Protein AF-A0A954W5G6-F1 (afdb_monomer_lite)

Radius of gyration: 12.96 Å; chains: 1; bounding box: 31×21×33 Å

Secondary structure (DSSP, 8-state):
----TT-----BTTEEEEEEE-SS--EE--HHHHHHTT-PEE-EEEEEEETTS--EEEEEE-

Structure (mmCIF, N/CA/C/O backbone):
data_AF-A0A954W5G6-F1
#
_entry.id   AF-A0A954W5G6-F1
#
loop_
_atom_site.group_PDB
_atom_site.id
_atom_site.type_symbol
_atom_site.label_atom_id
_atom_site.label_alt_id
_atom_site.label_comp_id
_atom_site.label_asym_id
_atom_site.label_entity_id
_atom_site.label_seq_id
_atom_site.pdbx_PDB_ins_code
_atom_site.Cartn_x
_atom_site.Cartn_y
_atom_site.Cartn_z
_atom_site.occupancy
_atom_site.B_iso_or_equiv
_atom_site.auth_seq_id
_atom_site.auth_comp_id
_atom_site.auth_asym_id
_atom_site.auth_atom_id
_atom_site.pdbx_PDB_model_num
ATOM 1 N N . MET A 1 1 ? -15.339 -6.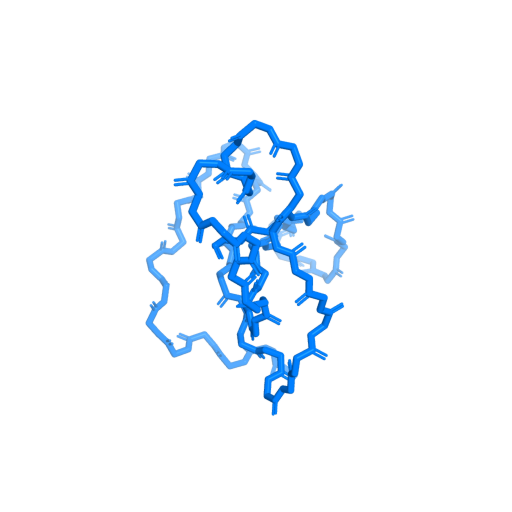098 4.131 1.00 42.97 1 MET A N 1
ATOM 2 C CA . MET A 1 1 ? -14.286 -6.572 5.058 1.00 42.97 1 MET A CA 1
ATOM 3 C C . MET A 1 1 ? -13.027 -6.865 4.261 1.00 42.97 1 MET A C 1
ATOM 5 O O . MET A 1 1 ? -13.101 -7.628 3.305 1.00 42.97 1 MET A O 1
ATOM 9 N N . ILE A 1 2 ? -11.902 -6.241 4.612 1.00 51.06 2 ILE A 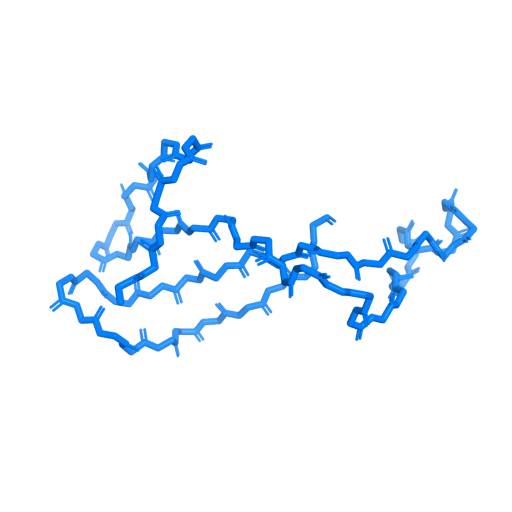N 1
ATOM 10 C CA . ILE A 1 2 ? -10.595 -6.516 4.000 1.00 51.06 2 ILE A CA 1
ATOM 11 C C . ILE A 1 2 ? -10.195 -7.937 4.418 1.00 51.06 2 ILE A C 1
ATOM 13 O O . ILE A 1 2 ? -10.025 -8.204 5.605 1.00 51.06 2 ILE A O 1
ATOM 17 N N . GLN A 1 3 ? -10.114 -8.877 3.472 1.00 41.84 3 GLN A N 1
ATOM 18 C CA . GLN A 1 3 ? -9.718 -10.253 3.781 1.00 41.84 3 GLN A CA 1
ATOM 19 C C . GLN A 1 3 ? -8.239 -10.280 4.188 1.00 41.84 3 GLN A C 1
ATOM 21 O O . GLN A 1 3 ? -7.351 -10.235 3.339 1.00 41.84 3 GLN A O 1
ATOM 26 N N . ALA A 1 4 ? -7.977 -10.380 5.493 1.00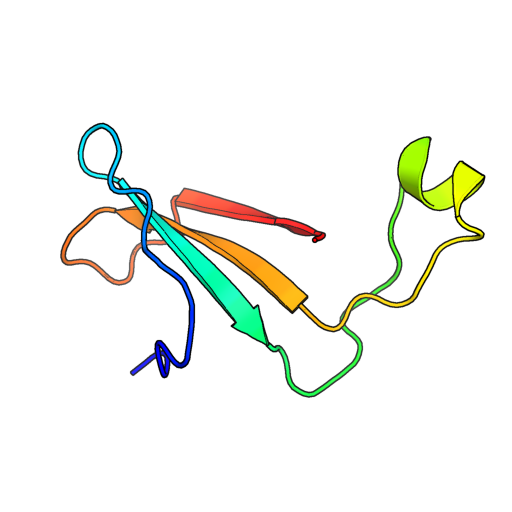 46.66 4 ALA A N 1
ATOM 27 C CA . ALA A 1 4 ? -6.653 -10.461 6.110 1.00 46.66 4 ALA A CA 1
ATOM 28 C C . ALA A 1 4 ? -5.956 -11.818 5.863 1.00 46.66 4 ALA A C 1
ATOM 30 O O . ALA A 1 4 ? -5.447 -12.466 6.780 1.00 46.66 4 ALA A O 1
ATOM 31 N N . LYS A 1 5 ? -5.932 -12.301 4.616 1.00 38.84 5 LYS A N 1
ATOM 32 C CA . LYS A 1 5 ? -5.239 -13.545 4.274 1.00 38.84 5 LYS A CA 1
ATOM 33 C C . LYS A 1 5 ? -3.729 -13.267 4.210 1.00 38.84 5 LYS A C 1
ATOM 35 O O . LYS A 1 5 ? -3.212 -12.818 3.195 1.00 38.84 5 LYS A O 1
ATOM 40 N N . LYS A 1 6 ? -3.041 -13.583 5.317 1.00 38.41 6 LYS A N 1
ATOM 41 C CA . LYS A 1 6 ? -1.572 -13.613 5.512 1.00 38.41 6 LYS A CA 1
ATOM 42 C C . LYS A 1 6 ? -0.842 -12.265 5.635 1.00 38.41 6 LYS A C 1
ATOM 44 O O . LYS A 1 6 ? 0.206 -12.082 5.020 1.00 38.41 6 LYS A O 1
ATOM 49 N N . ILE A 1 7 ? -1.286 -11.371 6.515 1.00 48.22 7 ILE A N 1
ATOM 50 C CA . ILE A 1 7 ? -0.384 -10.341 7.061 1.00 48.22 7 ILE A CA 1
ATOM 51 C C . ILE A 1 7 ? -0.417 -10.472 8.573 1.00 48.22 7 ILE A C 1
ATOM 53 O O . ILE A 1 7 ? -1.492 -10.413 9.154 1.00 48.22 7 ILE A O 1
ATOM 57 N N . ARG A 1 8 ? 0.742 -10.701 9.199 1.00 47.66 8 ARG A N 1
ATOM 58 C CA . ARG A 1 8 ? 0.886 -10.500 10.643 1.00 47.66 8 ARG A CA 1
ATOM 59 C C . ARG A 1 8 ? 0.776 -8.988 10.846 1.00 47.66 8 ARG A C 1
ATOM 61 O O . ARG A 1 8 ? 1.691 -8.301 10.388 1.00 47.66 8 ARG A O 1
ATOM 68 N N . PRO A 1 9 ? -0.315 -8.458 11.422 1.00 52.44 9 PRO A N 1
ATOM 69 C CA . PRO A 1 9 ? -0.375 -7.040 11.723 1.00 52.44 9 PRO A CA 1
ATOM 70 C C . PRO A 1 9 ? 0.763 -6.772 12.706 1.00 52.44 9 PRO A C 1
ATOM 72 O O . PRO A 1 9 ? 0.820 -7.388 13.769 1.00 52.44 9 PRO A O 1
ATOM 75 N N . GLN A 1 10 ? 1.719 -5.928 12.328 1.00 54.75 10 GLN A N 1
ATOM 76 C CA . GLN A 1 10 ? 2.567 -5.304 13.332 1.00 54.75 10 GLN A CA 1
ATOM 77 C C . GLN A 1 10 ? 1.719 -4.192 13.928 1.00 54.75 10 GLN A C 1
ATOM 79 O O . GLN A 1 10 ? 1.524 -3.148 13.309 1.00 54.75 10 GLN A O 1
ATOM 84 N N . THR A 1 11 ? 1.101 -4.487 15.066 1.00 54.78 11 THR A N 1
ATOM 85 C CA . THR A 1 11 ? 0.364 -3.495 15.836 1.00 54.78 11 THR A CA 1
ATOM 86 C C . THR A 1 11 ? 1.390 -2.663 16.589 1.00 54.78 11 THR A C 1
ATOM 88 O O . THR A 1 11 ? 2.078 -3.181 17.465 1.00 54.78 11 THR A O 1
ATOM 91 N N . GLU A 1 12 ? 1.516 -1.389 16.239 1.00 58.44 12 GLU A N 1
ATOM 92 C CA . GLU A 1 12 ? 2.437 -0.462 16.898 1.00 58.44 12 GLU A CA 1
ATOM 93 C C . GLU A 1 12 ? 1.662 0.825 17.215 1.00 58.44 12 GLU A C 1
ATOM 95 O O . GLU A 1 12 ? 1.040 1.416 16.331 1.00 58.44 12 GLU A O 1
ATOM 100 N N . ASN A 1 13 ? 1.624 1.227 18.492 1.00 64.62 13 ASN A N 1
ATOM 101 C CA . ASN A 1 13 ? 1.014 2.480 18.968 1.00 64.62 13 ASN A CA 1
ATOM 102 C C . ASN A 1 13 ? -0.421 2.767 18.461 1.00 64.62 13 ASN A C 1
ATOM 104 O O . ASN A 1 13 ? -0.721 3.879 18.030 1.00 64.62 13 ASN A O 1
ATOM 108 N N . GLY A 1 14 ? -1.317 1.772 18.490 1.00 70.94 14 GLY A N 1
ATOM 109 C CA . GLY A 1 14 ? -2.727 1.956 18.102 1.00 70.94 14 GLY A CA 1
ATOM 110 C C . GLY A 1 14 ? -2.975 2.020 16.591 1.00 70.94 14 GLY A C 1
ATOM 111 O O . GLY A 1 14 ? -4.063 2.395 16.156 1.00 70.94 14 GLY A O 1
ATOM 112 N N . ARG A 1 15 ? -1.986 1.644 15.773 1.00 70.69 15 ARG A N 1
ATOM 113 C CA . ARG A 1 15 ? -2.128 1.513 14.320 1.00 70.69 15 ARG A CA 1
ATOM 114 C C . ARG A 1 15 ? -2.004 0.058 13.901 1.00 70.69 15 ARG A C 1
ATOM 116 O O . ARG A 1 15 ? -1.175 -0.685 14.422 1.00 70.69 15 ARG A O 1
ATOM 123 N N . SER A 1 16 ? -2.836 -0.334 12.943 1.00 76.31 16 SER A N 1
ATOM 124 C CA . SER A 1 16 ? -2.793 -1.650 12.315 1.00 76.31 16 SER A CA 1
ATOM 125 C C . SER A 1 16 ? -2.329 -1.520 10.875 1.00 76.31 16 SER A C 1
ATOM 127 O O . SER A 1 16 ? -2.791 -0.653 10.135 1.00 76.31 16 SER A O 1
ATOM 129 N N . ALA A 1 17 ? -1.420 -2.397 10.474 1.00 71.88 17 ALA A N 1
ATOM 130 C CA . ALA A 1 17 ? -0.791 -2.345 9.170 1.00 71.88 17 ALA A CA 1
ATOM 131 C C . ALA A 1 17 ? -1.115 -3.593 8.336 1.00 71.88 17 ALA A C 1
ATOM 133 O O . ALA A 1 17 ? -0.918 -4.726 8.782 1.00 71.88 17 ALA A O 1
ATOM 134 N N . TYR A 1 18 ? -1.590 -3.383 7.108 1.00 76.88 18 TYR A N 1
ATOM 135 C CA . TYR A 1 18 ? -2.076 -4.427 6.209 1.00 76.88 18 TYR A CA 1
ATOM 136 C C . TYR A 1 18 ? -1.414 -4.315 4.839 1.00 76.88 18 TYR A C 1
ATOM 138 O O . TYR A 1 18 ? -1.295 -3.233 4.283 1.00 76.88 18 TYR A O 1
ATOM 146 N N . THR A 1 19 ? -1.020 -5.439 4.243 1.00 79.06 19 THR A N 1
ATOM 147 C CA . THR A 1 19 ? -0.724 -5.483 2.801 1.00 79.06 19 THR A CA 1
ATOM 148 C C . THR A 1 19 ? -1.987 -5.910 2.068 1.00 79.06 19 THR A C 1
ATOM 150 O O . THR A 1 19 ? -2.463 -7.021 2.262 1.00 79.06 19 THR A O 1
ATOM 153 N N . VAL A 1 20 ? -2.529 -5.053 1.217 1.00 81.31 20 VAL A N 1
ATOM 154 C CA . VAL A 1 20 ? -3.736 -5.335 0.442 1.00 81.31 20 VAL A CA 1
ATOM 155 C C . VAL A 1 20 ? -3.335 -5.662 -0.990 1.00 81.31 20 VAL A C 1
ATOM 157 O O . VAL A 1 20 ? -2.580 -4.920 -1.616 1.00 81.31 20 VAL A O 1
ATOM 160 N N . SER A 1 21 ? -3.822 -6.793 -1.504 1.00 83.69 21 SER A N 1
ATOM 161 C CA . SER A 1 21 ? -3.767 -7.074 -2.939 1.00 83.69 21 SER A CA 1
ATOM 162 C C . SER A 1 21 ? -4.883 -6.307 -3.630 1.00 83.69 21 SER A C 1
ATOM 164 O O . SER A 1 21 ? -6.039 -6.393 -3.220 1.00 83.69 21 SER A O 1
ATOM 166 N N . MET A 1 22 ? -4.531 -5.573 -4.680 1.00 84.44 22 MET A N 1
ATOM 167 C CA . MET A 1 22 ? -5.470 -4.743 -5.432 1.00 84.44 22 MET A CA 1
ATOM 168 C C . MET A 1 22 ? -6.198 -5.538 -6.522 1.00 84.44 22 MET A C 1
ATOM 170 O O . MET A 1 22 ? -7.181 -5.063 -7.082 1.00 84.44 22 MET A O 1
ATOM 174 N N . GLY A 1 23 ? -5.728 -6.748 -6.843 1.00 84.25 23 GLY A N 1
ATOM 175 C CA . GLY A 1 23 ? -6.305 -7.603 -7.889 1.00 84.25 23 GLY A CA 1
ATOM 176 C C . GLY A 1 23 ? -6.104 -7.088 -9.321 1.00 84.25 23 GLY A C 1
ATOM 177 O O . GLY A 1 23 ? -6.498 -7.757 -10.269 1.00 84.25 23 GLY A O 1
ATOM 178 N N . HIS A 1 24 ? -5.487 -5.920 -9.487 1.00 84.88 24 HIS A N 1
ATOM 179 C CA . HIS A 1 24 ? -5.111 -5.320 -10.761 1.00 84.88 24 HIS A CA 1
ATOM 180 C C . HIS A 1 24 ? -3.905 -4.395 -10.557 1.00 84.88 24 HIS A C 1
ATOM 182 O O . HIS A 1 24 ? -3.581 -4.015 -9.429 1.00 84.88 24 HIS A O 1
ATOM 188 N N . ARG A 1 25 ? -3.232 -4.034 -11.654 1.00 91.56 25 ARG A N 1
ATOM 189 C CA . ARG A 1 25 ? -2.111 -3.091 -11.626 1.00 91.56 25 ARG A CA 1
ATOM 190 C C . ARG A 1 25 ? -2.622 -1.692 -11.282 1.00 91.56 25 ARG A C 1
ATOM 192 O O . ARG A 1 25 ? -3.435 -1.148 -12.024 1.00 91.56 25 ARG A O 1
ATOM 199 N N . VAL A 1 26 ? -2.091 -1.104 -10.216 1.00 88.88 26 VAL A N 1
ATOM 200 C CA . VAL A 1 26 ? -2.432 0.258 -9.761 1.00 88.88 26 VAL A CA 1
ATOM 201 C C . VAL A 1 26 ? -1.378 1.301 -10.136 1.00 88.88 26 VAL A C 1
ATOM 203 O O . VAL A 1 26 ? -1.614 2.496 -9.999 1.00 88.88 26 VAL A O 1
ATOM 206 N N . GLY A 1 27 ? -0.220 0.866 -10.633 1.00 89.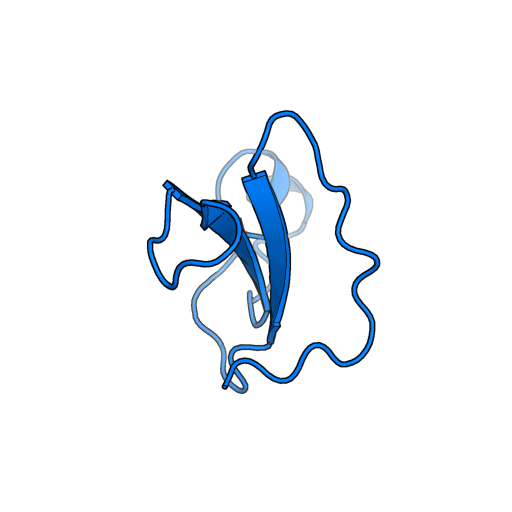75 27 GLY A N 1
ATOM 207 C CA . GLY A 1 27 ? 0.847 1.750 -11.089 1.00 89.75 27 GLY A CA 1
ATOM 208 C C . GLY A 1 27 ? 2.172 1.017 -11.234 1.00 89.75 27 GLY A C 1
ATOM 209 O O . GLY A 1 27 ? 2.198 -0.203 -11.408 1.00 89.75 27 GLY A O 1
ATOM 210 N N . PHE A 1 28 ? 3.260 1.771 -11.130 1.00 90.81 28 PHE A N 1
ATOM 211 C CA . PHE A 1 28 ? 4.625 1.259 -11.122 1.00 90.81 28 PHE A CA 1
ATOM 212 C C . PHE A 1 28 ? 5.386 1.840 -9.936 1.00 90.81 28 PHE A C 1
ATOM 214 O O . PHE A 1 28 ? 5.081 2.942 -9.471 1.00 90.81 28 PHE A O 1
ATOM 221 N N . LEU A 1 29 ? 6.373 1.103 -9.436 1.00 89.50 29 LEU A N 1
ATOM 222 C CA . LEU A 1 29 ? 7.223 1.593 -8.360 1.00 89.50 29 LEU A CA 1
ATOM 223 C C . LEU A 1 29 ? 8.041 2.797 -8.855 1.00 89.50 29 LEU A C 1
ATOM 225 O O . LEU A 1 29 ? 8.769 2.711 -9.845 1.00 89.50 29 LEU A O 1
ATOM 229 N N . GLY A 1 30 ? 7.895 3.929 -8.166 1.00 87.88 30 GLY A N 1
ATOM 230 C CA . GLY A 1 30 ? 8.594 5.181 -8.461 1.00 87.88 30 GLY A CA 1
ATOM 231 C C . GLY A 1 30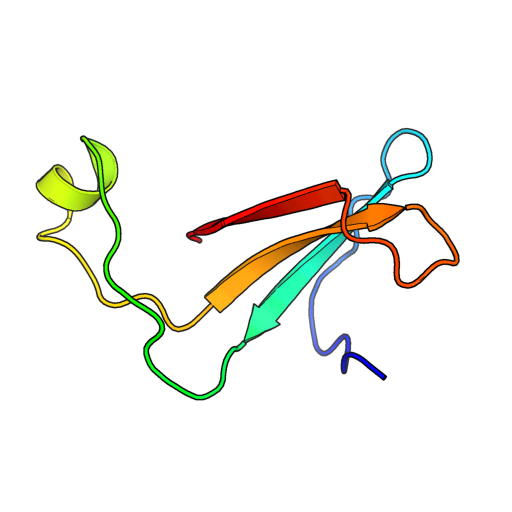 ? 9.838 5.411 -7.596 1.00 87.88 30 GLY A C 1
ATOM 232 O O . GLY A 1 30 ? 10.202 4.591 -6.751 1.00 87.88 30 GLY A O 1
ATOM 233 N N . GLY A 1 31 ? 10.483 6.563 -7.795 1.00 88.88 31 GLY A N 1
ATOM 234 C CA . GLY A 1 31 ? 11.675 6.976 -7.047 1.00 88.88 31 GLY A CA 1
ATOM 235 C C . GLY A 1 31 ? 12.919 6.137 -7.358 1.00 88.88 31 GLY A C 1
ATOM 236 O O . GLY A 1 31 ? 12.929 5.331 -8.287 1.00 88.88 31 GLY A O 1
ATOM 237 N N . THR A 1 32 ? 13.975 6.311 -6.561 1.00 91.56 32 THR A N 1
ATOM 238 C CA . THR A 1 32 ? 15.269 5.634 -6.764 1.00 91.56 32 THR A CA 1
ATOM 239 C C . THR A 1 32 ? 15.151 4.111 -6.720 1.00 91.56 32 THR A C 1
ATOM 241 O O . THR A 1 32 ? 15.804 3.420 -7.495 1.00 91.56 32 THR A O 1
ATOM 244 N N . LEU A 1 33 ? 14.291 3.578 -5.844 1.00 86.69 33 LEU A N 1
ATOM 245 C CA . LEU A 1 33 ? 14.039 2.138 -5.753 1.00 86.69 33 LEU A CA 1
ATOM 246 C C . LEU A 1 33 ? 13.277 1.605 -6.972 1.00 86.69 33 LEU A C 1
ATOM 248 O O . LEU A 1 33 ? 13.535 0.493 -7.421 1.00 86.69 33 LEU A O 1
ATOM 252 N N . GLY A 1 34 ? 12.338 2.392 -7.501 1.00 90.81 34 GLY A N 1
ATOM 253 C CA . GLY A 1 34 ? 11.673 2.091 -8.761 1.00 90.81 34 GLY A CA 1
ATOM 254 C C . GLY A 1 34 ? 12.661 2.054 -9.918 1.00 90.81 34 GLY A C 1
ATOM 255 O O . GLY A 1 34 ? 12.729 1.060 -10.631 1.00 90.81 34 GLY A O 1
ATOM 256 N N . ALA A 1 35 ? 13.485 3.094 -10.039 1.00 92.25 35 ALA A N 1
ATOM 257 C CA . ALA A 1 35 ? 14.500 3.197 -11.083 1.00 92.25 35 ALA A CA 1
ATOM 258 C C . ALA A 1 35 ? 15.522 2.048 -11.027 1.00 92.25 35 ALA A C 1
ATOM 260 O O . ALA A 1 35 ? 15.875 1.490 -12.060 1.00 92.25 35 ALA A O 1
ATOM 261 N N . SER A 1 36 ? 15.957 1.629 -9.832 1.00 95.12 36 SER A N 1
ATOM 262 C CA . SER A 1 36 ? 16.910 0.517 -9.686 1.00 95.12 36 SER A CA 1
ATOM 263 C C . SER A 1 36 ? 16.319 -0.863 -9.987 1.00 95.12 36 SER A C 1
ATOM 265 O O . SER A 1 36 ? 17.069 -1.827 -10.129 1.00 95.12 36 SER A O 1
ATOM 267 N N . ARG A 1 37 ? 14.989 -0.971 -10.079 1.00 90.88 37 ARG A N 1
ATOM 268 C CA . ARG A 1 37 ? 14.255 -2.216 -10.351 1.00 90.88 37 ARG A CA 1
ATOM 269 C C . ARG A 1 37 ? 13.522 -2.211 -11.694 1.00 90.88 37 ARG A C 1
ATOM 271 O O . ARG A 1 37 ? 12.706 -3.098 -11.912 1.00 90.88 37 ARG A O 1
ATOM 278 N N . ASP A 1 38 ? 13.799 -1.231 -12.553 1.00 93.75 38 ASP A N 1
ATOM 279 C CA . ASP A 1 38 ? 13.119 -1.031 -13.840 1.00 93.75 38 ASP A CA 1
ATOM 280 C C . ASP A 1 38 ? 11.597 -0.855 -13.706 1.00 93.75 38 ASP A C 1
ATOM 282 O O . ASP A 1 38 ? 10.796 -1.457 -14.414 1.00 93.75 38 ASP A O 1
ATOM 286 N N . HIS A 1 39 ? 11.191 -0.039 -12.729 1.00 90.50 39 HIS A N 1
ATOM 287 C CA . HIS A 1 39 ? 9.804 0.361 -12.498 1.00 90.50 39 HIS A CA 1
ATOM 288 C C . HIS A 1 39 ? 8.826 -0.825 -12.507 1.00 90.50 39 HIS A C 1
ATOM 290 O O . HIS A 1 39 ? 7.932 -0.875 -13.350 1.00 90.50 39 HIS A O 1
ATOM 296 N N . PRO A 1 40 ? 8.949 -1.789 -11.575 1.00 92.25 40 PRO A N 1
ATOM 297 C CA . PRO A 1 40 ? 8.082 -2.958 -11.565 1.00 92.25 40 PRO A CA 1
ATOM 298 C C . PRO A 1 40 ? 6.613 -2.556 -11.358 1.00 92.25 40 PRO A C 1
ATOM 300 O O . PRO A 1 40 ? 6.330 -1.582 -10.644 1.00 92.25 40 PRO A O 1
ATOM 303 N N . PRO A 1 41 ? 5.660 -3.295 -11.955 1.00 91.56 41 PRO A N 1
ATOM 304 C CA . PRO A 1 41 ? 4.240 -3.038 -11.767 1.00 91.56 41 PRO A CA 1
ATOM 305 C C . PRO A 1 41 ? 3.835 -3.285 -10.312 1.00 91.56 41 PRO A C 1
ATOM 307 O O . PRO A 1 41 ? 4.241 -4.269 -9.697 1.00 91.56 41 PRO A O 1
ATOM 310 N N . LEU A 1 42 ? 2.993 -2.402 -9.784 1.00 90.69 42 LEU A N 1
ATOM 311 C CA . LEU A 1 42 ? 2.425 -2.516 -8.446 1.00 90.69 42 LEU A CA 1
ATOM 312 C C . LEU A 1 42 ? 1.023 -3.107 -8.523 1.00 90.69 42 LEU A C 1
ATOM 314 O O . LEU A 1 42 ? 0.140 -2.556 -9.181 1.00 90.69 42 LEU A O 1
ATOM 318 N N . ASP A 1 43 ? 0.818 -4.203 -7.804 1.00 88.88 43 ASP A N 1
ATOM 319 C CA . ASP A 1 43 ? -0.467 -4.887 -7.623 1.00 88.88 43 ASP A CA 1
ATOM 320 C C . ASP A 1 43 ? -0.855 -5.017 -6.136 1.00 88.88 43 ASP A C 1
ATOM 322 O O . ASP A 1 43 ? -1.897 -5.585 -5.786 1.00 88.88 43 ASP A O 1
ATOM 326 N N . ARG A 1 44 ? -0.005 -4.491 -5.246 1.00 85.06 44 ARG A N 1
ATOM 327 C CA . ARG A 1 44 ? -0.150 -4.520 -3.792 1.00 85.06 44 ARG A CA 1
ATOM 328 C C . ARG A 1 44 ? 0.186 -3.164 -3.202 1.00 85.06 44 ARG A C 1
ATOM 330 O O . ARG A 1 44 ? 1.093 -2.473 -3.660 1.00 85.06 44 ARG A O 1
ATOM 337 N N . VAL A 1 45 ? -0.519 -2.827 -2.134 1.00 82.44 45 VAL A N 1
ATOM 338 C CA . VAL A 1 45 ? -0.266 -1.626 -1.340 1.00 82.44 45 VAL A CA 1
ATOM 339 C C . VAL A 1 45 ? -0.185 -1.997 0.127 1.00 82.44 45 VAL A C 1
ATOM 341 O O . VAL A 1 45 ? -0.876 -2.901 0.599 1.00 82.44 45 VAL A O 1
ATOM 344 N N . PHE A 1 46 ? 0.674 -1.311 0.861 1.00 81.94 46 PHE A N 1
ATOM 345 C CA . PHE A 1 46 ? 0.657 -1.343 2.309 1.00 81.94 46 PHE A CA 1
ATOM 346 C C . PHE A 1 46 ? -0.265 -0.229 2.796 1.00 81.94 46 PHE A C 1
ATOM 348 O O . PHE A 1 46 ? -0.105 0.908 2.370 1.00 81.94 46 PHE A O 1
ATOM 355 N N . ILE A 1 47 ? -1.234 -0.550 3.646 1.00 81.56 47 ILE A N 1
ATOM 356 C CA . ILE A 1 47 ? -2.202 0.388 4.215 1.00 81.56 47 ILE A CA 1
ATOM 357 C C . ILE A 1 47 ? -2.060 0.347 5.728 1.00 81.56 47 ILE A C 1
ATOM 359 O O . ILE A 1 47 ? -2.098 -0.723 6.336 1.00 81.56 47 ILE A O 1
ATOM 363 N N . VAL A 1 48 ? -1.926 1.519 6.330 1.00 81.75 48 VAL A N 1
ATOM 364 C CA . VAL A 1 48 ? -1.981 1.702 7.776 1.00 81.75 48 VAL A CA 1
ATOM 365 C C . VAL A 1 48 ? -3.335 2.300 8.115 1.00 81.75 48 VAL A C 1
ATOM 367 O O . VAL A 1 48 ? -3.714 3.329 7.558 1.00 81.75 48 VAL A O 1
ATOM 370 N N . VAL A 1 49 ? -4.051 1.661 9.029 1.00 82.50 49 VAL A N 1
ATOM 371 C CA . VAL A 1 49 ? -5.335 2.132 9.550 1.00 82.50 49 VAL A CA 1
ATOM 372 C C . VAL A 1 49 ? -5.240 2.367 11.050 1.00 82.50 49 VAL A C 1
ATOM 374 O O . VAL A 1 49 ? -4.416 1.752 11.737 1.00 82.50 49 VAL A O 1
ATOM 377 N N . GLU A 1 50 ? -6.087 3.250 11.563 1.00 78.12 50 GLU A N 1
ATOM 378 C CA . GLU A 1 50 ? -6.284 3.368 13.009 1.00 78.12 50 GLU A CA 1
ATOM 379 C C . GLU A 1 50 ? -6.931 2.080 13.528 1.00 78.12 50 GLU A C 1
ATOM 381 O O . GLU A 1 50 ? -7.817 1.516 12.874 1.00 78.12 50 GLU A O 1
ATOM 386 N N . ALA A 1 51 ? -6.454 1.583 14.672 1.00 75.12 51 ALA A N 1
ATOM 387 C CA . ALA A 1 51 ? -6.970 0.357 15.269 1.00 75.12 51 ALA A CA 1
ATOM 388 C C . ALA A 1 51 ? -8.490 0.433 15.453 1.00 75.12 51 ALA A C 1
ATOM 390 O O . ALA A 1 51 ? -9.027 1.481 15.798 1.00 75.12 51 ALA A O 1
ATOM 391 N N . ASP A 1 52 ? -9.167 -0.685 15.189 1.00 77.62 52 ASP A N 1
ATOM 392 C CA . ASP A 1 52 ? -10.619 -0.833 15.341 1.00 77.62 52 ASP A CA 1
ATOM 393 C C . ASP A 1 52 ? -11.467 0.138 14.498 1.00 77.62 52 ASP A C 1
ATOM 395 O O . ASP A 1 52 ? -12.652 0.345 14.760 1.00 77.62 52 ASP A O 1
ATOM 399 N N . THR A 1 53 ? -10.890 0.693 13.427 1.00 76.12 53 THR A N 1
ATOM 400 C CA . THR A 1 53 ? -11.598 1.557 12.475 1.00 76.12 53 THR A CA 1
ATOM 401 C C . THR A 1 53 ? -11.377 1.127 11.023 1.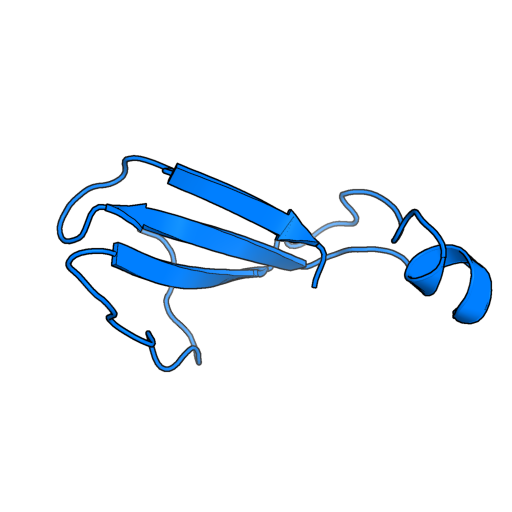00 76.12 53 THR A C 1
ATOM 403 O O . THR A 1 53 ? -10.582 0.240 10.706 1.00 76.12 53 THR A O 1
ATOM 406 N N . THR A 1 54 ? -12.070 1.807 10.109 1.00 77.56 54 THR A N 1
ATOM 407 C CA . THR A 1 54 ? -11.784 1.790 8.667 1.00 77.56 54 THR A CA 1
ATOM 408 C C . THR A 1 54 ? -11.040 3.046 8.205 1.00 77.56 54 THR A C 1
ATOM 410 O O . THR A 1 54 ? -10.980 3.309 7.004 1.00 77.56 54 THR A O 1
ATOM 413 N N . ASN A 1 55 ? -10.520 3.851 9.136 1.00 80.62 55 ASN A N 1
ATOM 414 C CA . ASN A 1 55 ? -9.860 5.109 8.821 1.00 80.62 55 ASN A CA 1
ATOM 415 C C . ASN A 1 55 ? -8.431 4.850 8.330 1.00 80.62 55 ASN A C 1
ATOM 417 O O . ASN A 1 55 ? -7.626 4.238 9.034 1.00 80.62 55 ASN A O 1
ATOM 421 N N . ILE A 1 56 ? -8.117 5.298 7.113 1.00 78.12 56 ILE A N 1
ATOM 422 C CA . ILE A 1 56 ? -6.803 5.105 6.492 1.00 78.12 56 ILE A CA 1
ATOM 423 C C . ILE A 1 56 ? -5.887 6.255 6.906 1.00 78.12 56 ILE A C 1
ATOM 425 O O . ILE A 1 56 ? -6.131 7.405 6.560 1.00 78.12 56 ILE A O 1
ATOM 429 N N . VAL A 1 57 ? -4.795 5.926 7.594 1.00 81.69 57 VAL A N 1
ATOM 430 C CA . VAL A 1 57 ? -3.760 6.886 8.001 1.00 81.69 57 VAL A CA 1
ATOM 431 C C . VAL A 1 57 ? -2.803 7.162 6.846 1.00 81.69 57 VAL A C 1
ATOM 433 O O . VAL A 1 57 ? -2.464 8.306 6.564 1.00 81.69 57 VAL A O 1
ATOM 436 N N . THR A 1 58 ? -2.322 6.103 6.190 1.00 80.38 58 THR A N 1
ATOM 437 C CA . THR A 1 58 ? -1.397 6.213 5.057 1.00 80.38 58 THR A CA 1
ATOM 438 C C . THR A 1 58 ? -1.409 4.944 4.213 1.00 80.38 58 THR A C 1
ATOM 440 O O . THR A 1 58 ? -1.741 3.862 4.705 1.00 80.38 58 THR A O 1
ATOM 443 N N . ALA A 1 59 ? -1.024 5.073 2.945 1.00 79.00 59 ALA A N 1
ATOM 444 C CA . ALA A 1 59 ? -0.789 3.953 2.053 1.00 79.00 59 ALA A CA 1
ATOM 445 C C . ALA A 1 59 ? 0.502 4.165 1.255 1.00 79.00 59 ALA A C 1
ATOM 447 O O . ALA A 1 59 ? 0.775 5.275 0.799 1.00 79.00 59 ALA A O 1
ATOM 448 N N . PHE A 1 60 ? 1.286 3.105 1.066 1.00 81.50 60 PHE A N 1
ATOM 449 C CA . PHE A 1 60 ? 2.511 3.158 0.270 1.00 81.50 60 PHE A CA 1
ATOM 450 C C . PHE A 1 60 ? 2.720 1.895 -0.581 1.00 81.50 60 PHE A C 1
ATOM 452 O O . PHE A 1 60 ? 2.242 0.814 -0.218 1.00 81.50 60 PHE A O 1
ATOM 459 N N . PRO A 1 61 ? 3.419 2.020 -1.726 1.00 74.00 61 PRO A N 1
ATOM 460 C CA . PRO A 1 61 ? 3.818 0.887 -2.558 1.00 74.00 61 PRO A CA 1
ATOM 461 C C . PRO A 1 61 ? 4.594 -0.179 -1.782 1.00 74.00 61 PRO A C 1
ATOM 463 O O . PRO A 1 61 ? 5.351 0.153 -0.869 1.00 74.00 61 PRO A O 1
ATOM 466 N N . LYS A 1 62 ? 4.457 -1.446 -2.183 1.00 67.88 62 LYS A N 1
ATOM 467 C CA . LYS A 1 62 ? 5.257 -2.558 -1.660 1.00 67.88 62 LYS A CA 1
ATOM 468 C C . LYS A 1 62 ? 5.946 -3.330 -2.774 1.00 67.88 62 LYS A C 1
ATOM 470 O O . LYS A 1 62 ? 5.299 -3.512 -3.824 1.00 67.88 62 LYS A O 1
#

pLDDT: mean 76.29, std 15.55, range [38.41, 95.12]

Foldseek 3Di:
DQPQPDDPFPDDPQKTKGKGFQVDFPFFDDDPVCVVVVGHTFRIKIWIAGHPDPHTPDIDTD

Sequence (62 aa):
MIQAKKIRPQTENGRSAYTVSMGHRVGFLGGTLGASRDHPPLDRVFIVVEADTTNIVTAFPK